Protein AF-R7D1W6-F1 (afdb_monomer_lite)

Foldseek 3Di:
DDVVLVVVVVVVVVQWDFPAWPDQDQQFTWTQTAGVNDDRDIDGDGDPVNCPVVVLVVLCVDPDPVDDNDDDPPSDDDDDDDDDDDDDDDDPQCDLVNLLVLLVVVLVLLVVVLVLLVVPVPDPCVVVNVVVVVVNVVVVVVNVVVVVPHPPVSDDPVSVVSNVVSVVSSVVSVVVSD

Sequence (178 aa):
MNDSQLMHAMSLDDTYRVEQVLARGEDGITELVTIDGAGPFVRKKMRQELARRNVWSALTECSSPRLPRVEAADTGNESSTDSSADSPEDTPAASSSDFRALMDGYEQFMNSYVEFMQKYEDSGDTTSMLADYGSMMQQYSDWSKKFDDVDESSLSADDQAYYLEVQGRVAQKLSEIQ

Secondary structure (DSSP, 8-state):
--HHHHHHHHHHHHHEEEEEEEEEETTEEEEEEEETTEEEEEEEE--TTT--HHHHHHHHT---TTS------------------------PPPPHHHHHHHHHHHHHHHHHHHHHHHHHHS---HHHHHHHHHHHHHHHHHHHHHHHTS-GGG--HHHHHHHHHHHHHHHHHHHTT-

pLDDT: mean 72.95, std 16.59, range [26.22, 92.38]

Structure (mmCIF, N/CA/C/O backbone):
data_AF-R7D1W6-F1
#
_entry.id   AF-R7D1W6-F1
#
loop_
_atom_site.group_PDB
_atom_site.id
_atom_site.type_symbol
_atom_site.label_atom_id
_atom_site.label_alt_id
_atom_site.label_comp_id
_atom_site.label_asym_id
_atom_site.label_entity_id
_atom_site.label_seq_id
_atom_site.pdbx_PDB_ins_code
_atom_site.Cartn_x
_atom_site.Cartn_y
_atom_site.Cartn_z
_atom_site.occupancy
_atom_site.B_iso_or_equiv
_atom_site.auth_seq_id
_atom_site.auth_comp_id
_atom_site.auth_asym_id
_atom_site.auth_atom_id
_atom_site.pdbx_PDB_model_num
ATOM 1 N N . MET A 1 1 ? 9.498 -1.646 -19.538 1.00 47.06 1 MET A N 1
ATOM 2 C CA . MET A 1 1 ? 9.801 -2.855 -18.745 1.00 47.06 1 MET A CA 1
ATOM 3 C C . MET A 1 1 ? 11.263 -2.770 -18.366 1.00 47.06 1 MET A C 1
ATOM 5 O O . MET A 1 1 ? 12.097 -2.850 -19.258 1.00 47.06 1 MET A O 1
ATOM 9 N N . ASN A 1 2 ? 11.551 -2.505 -17.093 1.00 44.00 2 ASN A N 1
ATOM 10 C CA . ASN A 1 2 ? 12.921 -2.380 -16.585 1.00 44.00 2 ASN A CA 1
ATOM 11 C C . ASN A 1 2 ? 13.421 -3.739 -16.071 1.00 44.00 2 ASN A C 1
ATOM 13 O O . ASN A 1 2 ? 12.614 -4.560 -15.634 1.00 44.00 2 ASN A O 1
ATOM 17 N N . ASP A 1 3 ? 14.736 -3.966 -16.075 1.00 44.09 3 ASP A N 1
ATOM 18 C CA . ASP A 1 3 ? 15.346 -5.253 -15.693 1.00 44.09 3 ASP A CA 1
ATOM 19 C C . ASP A 1 3 ? 14.953 -5.719 -14.281 1.00 44.09 3 ASP A C 1
ATOM 21 O O . ASP A 1 3 ? 14.765 -6.910 -14.053 1.00 44.09 3 ASP A O 1
ATOM 25 N N . SER A 1 4 ? 14.730 -4.790 -13.346 1.00 48.53 4 SER A N 1
ATOM 26 C CA . SER A 1 4 ? 14.242 -5.107 -11.995 1.00 48.53 4 SER A CA 1
ATOM 27 C C . SER A 1 4 ? 12.830 -5.715 -12.004 1.00 48.53 4 SER A C 1
ATOM 29 O O . SER A 1 4 ? 12.573 -6.727 -11.354 1.00 48.53 4 SER A O 1
ATOM 31 N N . GLN A 1 5 ? 11.926 -5.170 -12.825 1.00 48.53 5 GLN A N 1
ATOM 32 C CA . GLN A 1 5 ? 10.577 -5.721 -12.997 1.00 48.53 5 GLN A CA 1
ATOM 33 C C . GLN A 1 5 ? 10.621 -7.096 -13.671 1.00 48.53 5 GLN A C 1
ATOM 35 O O . GLN A 1 5 ? 9.832 -7.973 -13.328 1.00 48.53 5 GLN A O 1
ATOM 40 N N . LEU A 1 6 ? 11.556 -7.297 -14.606 1.00 53.16 6 LEU A N 1
ATOM 41 C CA . LEU A 1 6 ? 11.770 -8.587 -15.256 1.00 53.16 6 LEU A CA 1
ATOM 42 C C . LEU A 1 6 ? 12.261 -9.639 -14.248 1.00 53.16 6 LEU A C 1
ATOM 44 O O . LEU A 1 6 ? 11.720 -10.741 -14.212 1.00 53.16 6 LEU A O 1
ATOM 48 N N . MET A 1 7 ? 13.231 -9.288 -13.400 1.00 50.72 7 MET A N 1
ATOM 49 C CA . MET A 1 7 ? 13.781 -10.177 -12.369 1.00 50.72 7 MET A CA 1
ATOM 50 C C . MET A 1 7 ? 12.747 -10.516 -11.287 1.00 50.72 7 MET A C 1
ATOM 52 O O . MET A 1 7 ? 12.644 -11.674 -10.896 1.00 50.72 7 MET A O 1
ATOM 56 N N . HIS A 1 8 ? 11.933 -9.546 -10.857 1.00 52.31 8 HIS A N 1
ATOM 57 C CA . HIS A 1 8 ? 10.836 -9.777 -9.910 1.00 52.31 8 HIS A CA 1
ATOM 58 C C . HIS A 1 8 ? 9.721 -10.650 -10.511 1.00 52.31 8 HIS A C 1
ATOM 60 O O . HIS A 1 8 ? 9.210 -11.563 -9.865 1.00 52.31 8 HIS A O 1
ATOM 66 N N . ALA A 1 9 ? 9.363 -10.424 -11.779 1.00 57.47 9 ALA A N 1
ATOM 67 C CA . ALA A 1 9 ? 8.406 -11.278 -12.479 1.00 57.47 9 ALA A CA 1
ATOM 68 C C . ALA A 1 9 ? 8.934 -12.714 -12.649 1.00 57.47 9 ALA A C 1
ATOM 70 O O . ALA A 1 9 ? 8.161 -13.664 -12.527 1.00 57.47 9 ALA A O 1
ATOM 71 N N . MET A 1 10 ? 10.241 -12.880 -12.888 1.00 58.66 10 MET A N 1
ATOM 72 C CA . MET A 1 10 ? 10.893 -14.193 -12.932 1.00 58.66 10 MET A CA 1
ATOM 73 C C . MET A 1 10 ? 10.888 -14.878 -11.562 1.00 58.66 10 MET A C 1
ATOM 75 O O . MET A 1 10 ? 10.485 -16.035 -11.482 1.00 58.66 10 MET A O 1
ATOM 79 N N . SER A 1 11 ? 11.238 -14.166 -10.482 1.00 62.59 11 SER A N 1
ATOM 80 C CA . SER A 1 11 ? 11.217 -14.747 -9.133 1.00 62.59 11 SER A CA 1
ATOM 81 C C . SER A 1 11 ? 9.817 -15.185 -8.717 1.00 62.59 11 SER A C 1
ATOM 83 O O . SER A 1 11 ? 9.673 -16.206 -8.054 1.00 62.59 11 SER A O 1
ATOM 85 N N . LEU A 1 12 ? 8.786 -14.440 -9.131 1.00 61.91 12 LEU A N 1
ATOM 86 C CA . LEU A 1 12 ? 7.403 -14.790 -8.838 1.00 61.91 12 LEU A CA 1
ATOM 87 C C . LEU A 1 12 ? 6.969 -16.058 -9.588 1.00 61.91 12 LEU A C 1
ATOM 89 O O . LEU A 1 12 ? 6.285 -16.882 -8.994 1.00 61.91 12 LEU A O 1
ATOM 93 N N . ASP A 1 13 ? 7.347 -16.245 -10.863 1.00 62.50 13 ASP A N 1
ATOM 94 C CA . ASP A 1 13 ? 7.004 -17.472 -11.612 1.00 62.50 13 ASP A CA 1
ATOM 95 C C . ASP A 1 13 ? 7.751 -18.701 -11.060 1.00 62.50 13 ASP A C 1
ATOM 97 O O . ASP A 1 13 ? 7.156 -19.777 -11.014 1.00 62.50 13 ASP A O 1
ATOM 101 N N . ASP A 1 14 ? 8.980 -18.529 -10.550 1.00 68.88 14 ASP A N 1
ATOM 102 C CA . ASP A 1 14 ? 9.777 -19.592 -9.911 1.00 68.88 14 ASP A CA 1
ATOM 103 C C . ASP A 1 14 ? 9.157 -20.112 -8.599 1.00 68.88 14 ASP A C 1
ATOM 105 O O . ASP A 1 14 ? 9.339 -21.283 -8.246 1.00 68.88 14 ASP A O 1
ATOM 109 N N . THR A 1 15 ? 8.390 -19.278 -7.888 1.00 76.44 15 THR A N 1
ATOM 110 C CA . THR A 1 15 ? 7.652 -19.685 -6.680 1.00 76.44 15 THR A CA 1
ATOM 111 C C . THR A 1 15 ? 6.515 -20.666 -7.001 1.00 76.44 15 THR A C 1
ATOM 113 O O . THR A 1 15 ? 6.171 -21.517 -6.175 1.00 76.44 15 THR A O 1
ATOM 116 N N . TYR A 1 16 ? 5.927 -20.593 -8.201 1.00 78.94 16 TYR A N 1
ATOM 117 C CA . TYR A 1 16 ? 4.822 -21.471 -8.589 1.00 78.94 16 TYR A CA 1
ATOM 118 C C . TYR A 1 16 ? 5.333 -22.785 -9.176 1.00 78.94 16 TYR A C 1
ATOM 120 O O . TYR A 1 16 ? 5.886 -22.834 -10.275 1.00 78.94 16 TYR A O 1
ATOM 128 N N . ARG A 1 17 ? 5.016 -23.900 -8.521 1.00 85.38 17 ARG A N 1
ATOM 129 C CA . ARG A 1 17 ? 5.167 -25.228 -9.124 1.00 85.38 17 ARG A CA 1
ATOM 130 C C . ARG A 1 17 ? 3.860 -25.654 -9.772 1.00 85.38 17 ARG A C 1
ATOM 132 O O . ARG A 1 17 ? 2.818 -25.699 -9.127 1.00 85.38 17 ARG A O 1
ATOM 139 N N . VAL A 1 18 ? 3.913 -25.964 -11.066 1.00 88.44 18 VAL A N 1
ATOM 140 C CA . VAL A 1 18 ? 2.764 -26.503 -11.802 1.00 88.44 18 VAL A CA 1
ATOM 141 C C . VAL A 1 18 ? 2.624 -27.988 -11.495 1.00 88.44 18 VAL A C 1
ATOM 143 O O . VAL A 1 18 ? 3.460 -28.788 -11.906 1.00 88.44 18 VAL A O 1
ATOM 146 N N . GLU A 1 19 ? 1.543 -28.350 -10.809 1.00 89.75 19 GLU A N 1
ATOM 147 C CA . GLU A 1 19 ? 1.203 -29.744 -10.505 1.00 89.75 19 GLU A CA 1
ATOM 148 C C . GLU A 1 19 ? 0.467 -30.391 -11.681 1.00 89.75 19 GLU A C 1
ATOM 150 O O . GLU A 1 19 ? 0.751 -31.520 -12.080 1.00 89.75 19 GLU A O 1
ATOM 155 N N . GLN A 1 20 ? -0.494 -29.667 -12.265 1.00 89.94 20 GLN A N 1
ATOM 156 C CA . GLN A 1 20 ? -1.311 -30.180 -13.361 1.00 89.94 20 GLN A CA 1
ATOM 157 C C . GLN A 1 20 ? -1.868 -29.053 -14.231 1.00 89.94 20 GLN A C 1
ATOM 159 O O . GLN A 1 20 ? -2.364 -28.050 -13.731 1.00 89.94 20 GLN A O 1
ATOM 164 N N . VAL A 1 21 ? -1.893 -29.246 -15.550 1.00 92.25 21 VAL A N 1
ATOM 165 C CA . VAL A 1 21 ? -2.659 -28.375 -16.454 1.00 92.25 21 VAL A CA 1
ATOM 166 C C . VAL A 1 21 ? -4.108 -28.858 -16.495 1.00 92.25 21 VAL A C 1
ATOM 168 O O . VAL A 1 21 ? -4.384 -29.971 -16.939 1.00 92.25 21 VAL A O 1
ATOM 171 N N . LEU A 1 22 ? -5.037 -28.022 -16.031 1.00 91.06 22 LEU A N 1
ATOM 172 C CA . LEU A 1 22 ? -6.468 -28.332 -15.979 1.00 91.06 22 LEU A CA 1
ATOM 173 C C . LEU A 1 22 ? -7.168 -28.039 -17.310 1.00 91.06 22 LEU A C 1
ATOM 175 O O . LEU A 1 22 ? -8.072 -28.767 -17.709 1.00 91.06 22 LEU A O 1
ATOM 179 N N . ALA A 1 23 ? -6.762 -26.969 -17.997 1.00 90.19 23 ALA A N 1
ATOM 180 C CA . ALA A 1 23 ? -7.323 -26.589 -19.290 1.00 90.19 23 ALA A CA 1
ATOM 181 C C . ALA A 1 23 ? -6.321 -25.781 -20.120 1.00 90.19 23 ALA A C 1
ATOM 183 O O . ALA A 1 23 ? -5.576 -24.960 -19.585 1.00 90.19 23 ALA A O 1
ATOM 184 N N . ARG A 1 24 ? -6.344 -25.965 -21.443 1.00 92.38 24 ARG A N 1
ATOM 185 C CA . ARG A 1 24 ? -5.551 -25.194 -22.407 1.00 92.38 24 ARG A CA 1
ATOM 186 C C . ARG A 1 24 ? -6.400 -24.897 -23.638 1.00 92.38 24 ARG A C 1
ATOM 188 O O . ARG A 1 24 ? -6.935 -25.821 -24.241 1.00 92.38 24 ARG A O 1
ATOM 195 N N . GLY A 1 25 ? -6.505 -23.626 -24.006 1.00 86.19 25 GLY A N 1
ATOM 196 C CA . GLY A 1 25 ? -7.262 -23.178 -25.175 1.00 86.19 25 GLY A CA 1
ATOM 197 C C . GLY A 1 25 ? -6.826 -21.793 -25.647 1.00 86.19 25 GLY A C 1
ATOM 198 O O . GLY A 1 25 ? -5.844 -21.243 -25.147 1.00 86.19 25 GLY A O 1
ATOM 199 N N . GLU A 1 26 ? -7.560 -21.220 -26.601 1.00 81.56 26 GLU A N 1
ATOM 200 C CA . 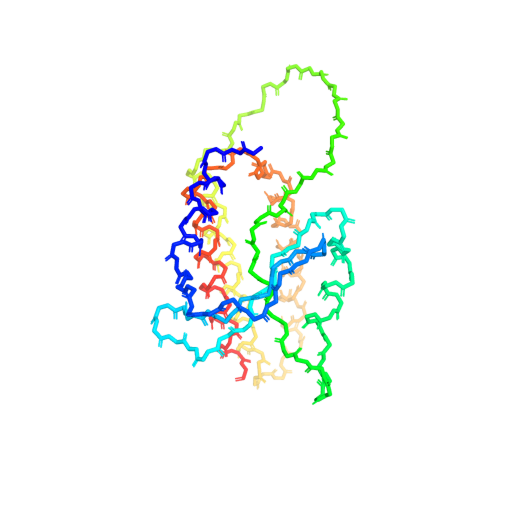GLU A 1 26 ? -7.268 -19.884 -27.149 1.00 81.56 26 GLU A CA 1
ATOM 201 C C . GLU A 1 26 ? -7.349 -18.767 -26.095 1.00 81.56 26 GLU A C 1
ATOM 203 O O . GLU A 1 26 ? -6.636 -17.764 -26.197 1.00 81.56 26 GLU A O 1
ATOM 208 N N . ASP A 1 27 ? -8.144 -18.972 -25.045 1.00 77.88 27 ASP A N 1
ATOM 209 C CA . ASP A 1 27 ? -8.306 -18.048 -23.915 1.00 77.88 27 ASP A CA 1
ATOM 210 C C . ASP A 1 27 ? -7.220 -18.217 -22.835 1.00 77.88 27 ASP A C 1
ATOM 212 O O . ASP A 1 27 ? -7.301 -17.646 -21.746 1.00 77.88 27 ASP A O 1
ATOM 216 N N . GLY A 1 28 ? -6.201 -19.035 -23.112 1.00 87.12 28 GLY A N 1
ATOM 217 C CA . GLY A 1 28 ? -5.052 -19.263 -22.243 1.00 87.12 28 GLY A CA 1
ATOM 218 C C . GLY A 1 28 ? -5.087 -20.591 -21.486 1.00 87.12 28 GLY A C 1
ATOM 219 O O . GLY A 1 28 ? -5.769 -21.545 -21.874 1.00 87.12 28 GLY A O 1
ATOM 220 N N . ILE A 1 29 ? -4.314 -20.670 -20.404 1.00 90.75 29 ILE A N 1
ATOM 221 C CA . ILE A 1 29 ? -4.021 -21.912 -19.677 1.00 90.75 29 ILE A CA 1
ATOM 222 C C . ILE A 1 29 ? -4.519 -21.791 -18.241 1.00 90.75 29 ILE A C 1
ATOM 224 O O . ILE A 1 29 ? -4.282 -20.783 -17.580 1.00 90.75 29 ILE A O 1
ATOM 228 N N . THR A 1 30 ? -5.227 -22.813 -17.772 1.00 90.19 30 THR A N 1
ATOM 229 C CA . THR A 1 30 ? -5.604 -22.976 -16.369 1.00 90.19 30 THR A CA 1
ATOM 230 C C . THR A 1 30 ? -4.770 -24.101 -15.774 1.00 90.19 30 THR A C 1
ATOM 232 O O . THR A 1 30 ? -4.798 -25.226 -16.276 1.00 90.19 30 THR A O 1
ATOM 235 N N . GLU A 1 31 ? -4.046 -23.805 -14.706 1.00 91.56 31 GLU A N 1
ATOM 236 C CA . GLU A 1 31 ? -3.094 -24.699 -14.053 1.00 91.56 31 GLU A CA 1
ATOM 237 C C . GLU A 1 31 ? -3.477 -24.867 -12.584 1.00 91.56 31 GLU A C 1
ATOM 239 O O . GLU A 1 31 ? -3.909 -23.917 -11.934 1.00 91.56 31 GLU A O 1
ATOM 244 N N . LEU A 1 32 ? -3.313 -26.077 -12.065 1.00 90.50 32 LEU A N 1
ATOM 245 C CA . LEU A 1 32 ? -3.254 -26.350 -10.641 1.00 90.50 32 LEU A CA 1
ATOM 246 C C . LEU A 1 32 ? -1.799 -26.177 -10.206 1.00 90.50 32 LEU A C 1
ATOM 248 O O . LEU A 1 32 ? -0.907 -26.807 -10.781 1.00 90.50 32 LEU A O 1
ATOM 252 N N . VAL A 1 33 ? -1.564 -25.316 -9.225 1.00 89.31 33 VAL A N 1
ATOM 253 C CA . VAL A 1 33 ? -0.222 -24.937 -8.785 1.00 89.31 33 VAL A CA 1
ATOM 254 C C . VAL A 1 33 ? -0.075 -25.042 -7.271 1.00 89.31 33 VAL A C 1
ATOM 256 O O . VAL A 1 33 ? -1.049 -24.897 -6.527 1.00 89.31 33 VAL A O 1
ATOM 259 N N . THR A 1 34 ? 1.155 -25.269 -6.824 1.00 86.56 34 THR A N 1
ATOM 260 C CA . THR A 1 34 ? 1.591 -25.094 -5.437 1.00 86.56 34 THR A CA 1
ATOM 261 C C . THR A 1 34 ? 2.539 -23.899 -5.344 1.00 86.56 34 THR A C 1
ATOM 263 O O . THR A 1 34 ? 3.222 -23.560 -6.311 1.00 86.56 34 THR A O 1
ATOM 266 N N . ILE A 1 35 ? 2.543 -23.232 -4.194 1.00 82.38 35 ILE A N 1
ATOM 267 C CA . ILE A 1 35 ? 3.353 -22.043 -3.900 1.00 82.38 35 ILE A CA 1
ATOM 268 C C . ILE A 1 35 ? 4.108 -22.354 -2.612 1.00 82.38 35 ILE A C 1
ATOM 270 O O . ILE A 1 35 ? 3.466 -22.537 -1.583 1.00 82.38 35 ILE A O 1
ATOM 274 N N . ASP A 1 36 ? 5.432 -22.507 -2.662 1.00 79.88 36 ASP A N 1
ATOM 275 C CA . ASP A 1 36 ? 6.267 -22.835 -1.488 1.00 79.88 36 ASP A CA 1
ATOM 276 C C . ASP A 1 36 ? 5.742 -24.003 -0.620 1.00 79.88 36 ASP A C 1
ATOM 278 O O . ASP A 1 36 ? 5.853 -24.021 0.604 1.00 79.88 36 ASP A O 1
ATOM 282 N N . GLY A 1 37 ? 5.142 -25.011 -1.262 1.00 78.62 37 GLY A N 1
ATOM 283 C CA . GLY A 1 37 ? 4.552 -26.173 -0.588 1.00 78.62 37 GLY A CA 1
ATOM 284 C C . GLY A 1 37 ? 3.130 -25.964 -0.047 1.00 78.62 37 GLY A C 1
ATOM 285 O O . GLY A 1 37 ? 2.520 -26.926 0.418 1.00 78.62 37 GLY A O 1
ATOM 286 N N . ALA A 1 38 ? 2.568 -24.757 -0.153 1.00 74.88 38 ALA A N 1
ATOM 287 C CA . ALA A 1 38 ? 1.155 -24.471 0.078 1.00 74.88 38 ALA A CA 1
ATOM 288 C C . ALA A 1 38 ? 0.322 -24.694 -1.198 1.00 74.88 38 ALA A C 1
ATOM 290 O O . ALA A 1 38 ? 0.782 -24.465 -2.319 1.00 74.88 38 ALA A O 1
ATOM 291 N N . GLY A 1 39 ? -0.926 -25.139 -1.041 1.00 82.44 39 GLY A N 1
ATOM 292 C CA . GLY A 1 39 ? -1.843 -25.393 -2.153 1.00 82.44 39 GLY A CA 1
ATOM 293 C C . GLY A 1 39 ? -2.873 -26.491 -1.857 1.00 82.44 39 GLY A C 1
ATOM 294 O O . GLY A 1 39 ? -2.970 -26.949 -0.716 1.00 82.44 39 GLY A O 1
ATOM 295 N N . PRO A 1 40 ? -3.640 -26.932 -2.874 1.00 87.19 40 PRO A N 1
ATOM 296 C CA . PRO A 1 40 ? -3.529 -26.532 -4.279 1.00 87.19 40 PRO A CA 1
ATOM 297 C C . PRO A 1 40 ? -4.279 -25.230 -4.609 1.00 87.19 40 PRO A C 1
ATOM 299 O O . PRO A 1 40 ? -5.386 -24.995 -4.126 1.00 87.19 40 PRO A O 1
ATOM 302 N N . PHE A 1 41 ? -3.702 -24.425 -5.503 1.00 87.12 41 PHE A N 1
ATOM 303 C CA . PHE A 1 41 ? -4.313 -23.211 -6.048 1.00 87.12 41 PHE A CA 1
ATOM 304 C C . PHE A 1 41 ? -4.602 -23.361 -7.541 1.00 87.12 41 PHE A C 1
ATOM 306 O O . PHE A 1 41 ? -3.943 -24.130 -8.238 1.00 87.12 41 PHE A O 1
ATOM 313 N N . VAL A 1 42 ? -5.572 -22.601 -8.051 1.00 89.00 42 VAL A N 1
ATOM 314 C CA . VAL A 1 42 ? -5.863 -22.535 -9.489 1.00 89.00 42 VAL A CA 1
ATOM 315 C C . VAL A 1 42 ? -5.317 -21.226 -10.047 1.00 89.00 42 VAL A C 1
ATOM 317 O O . VAL A 1 42 ? -5.777 -20.152 -9.672 1.00 89.00 42 VAL A O 1
ATOM 320 N N . ARG A 1 43 ? -4.364 -21.315 -10.978 1.00 87.44 43 ARG A N 1
ATOM 321 C CA . ARG A 1 43 ? -3.778 -20.175 -11.690 1.00 87.44 43 ARG A CA 1
ATOM 322 C C . ARG A 1 43 ? -4.300 -20.120 -13.121 1.00 87.44 43 ARG A C 1
ATOM 324 O O . ARG A 1 43 ? -4.314 -21.131 -13.821 1.00 87.44 43 ARG A O 1
ATOM 331 N N . LYS A 1 44 ? -4.690 -18.931 -13.586 1.00 87.06 44 LYS A N 1
ATOM 332 C CA . LYS A 1 44 ? -5.112 -18.697 -14.974 1.00 87.06 44 LYS A CA 1
ATOM 333 C C . LYS A 1 44 ? -4.131 -17.755 -15.680 1.00 87.06 44 LYS A C 1
ATOM 335 O O . LYS A 1 44 ? -4.088 -16.569 -15.377 1.00 87.06 44 LYS A O 1
ATOM 340 N N . LYS A 1 45 ? -3.388 -18.271 -16.663 1.00 85.69 45 LYS A N 1
ATOM 341 C CA . LYS A 1 45 ? -2.582 -17.477 -17.607 1.00 85.69 45 LYS A CA 1
ATOM 342 C C . LYS A 1 45 ? -3.465 -17.091 -18.797 1.00 85.69 45 LYS A C 1
ATOM 344 O O . LYS A 1 45 ? -4.000 -17.977 -19.461 1.00 85.69 45 LYS A O 1
ATOM 349 N N . MET A 1 46 ? -3.634 -15.797 -19.068 1.00 83.44 46 MET A N 1
ATOM 350 C CA . MET A 1 46 ? -4.459 -15.275 -20.173 1.00 83.44 46 MET A CA 1
ATOM 351 C C . MET A 1 46 ? -3.682 -14.257 -21.000 1.00 83.44 46 MET A C 1
ATOM 353 O O . MET A 1 46 ? -2.736 -13.644 -20.513 1.00 83.44 46 MET A O 1
ATOM 357 N N . ARG A 1 47 ? -4.115 -14.041 -22.246 1.00 79.88 47 ARG A N 1
ATOM 358 C CA . ARG A 1 47 ? -3.626 -12.919 -23.054 1.00 79.88 47 ARG A CA 1
ATOM 359 C C . ARG A 1 47 ? -4.071 -11.601 -22.427 1.00 79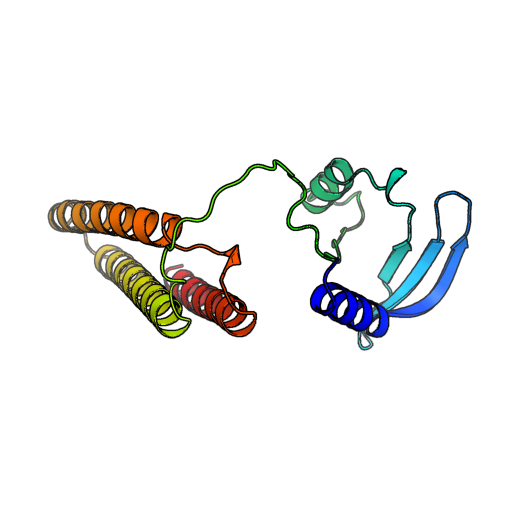.88 47 ARG A C 1
ATOM 361 O O . ARG A 1 47 ? -5.226 -11.471 -22.028 1.00 79.88 47 ARG A O 1
ATOM 368 N N . GLN A 1 48 ? -3.169 -10.625 -22.399 1.00 75.25 48 GLN A N 1
ATOM 369 C CA . GLN A 1 48 ? -3.420 -9.312 -21.801 1.00 75.25 48 GLN A CA 1
ATOM 370 C C . GLN A 1 48 ? -4.647 -8.613 -22.411 1.00 75.25 48 GLN A C 1
ATOM 372 O O . GLN A 1 48 ? -5.433 -8.017 -21.688 1.00 75.25 48 GLN A O 1
ATOM 377 N N . GLU A 1 49 ? -4.875 -8.773 -23.716 1.00 80.06 49 GLU A N 1
ATOM 378 C CA . GLU A 1 49 ? -6.040 -8.232 -24.438 1.00 80.06 49 GLU A CA 1
ATOM 379 C C . GLU A 1 49 ? -7.391 -8.755 -23.908 1.00 80.06 49 GLU A C 1
ATOM 381 O O . GLU A 1 49 ? -8.407 -8.064 -23.981 1.00 80.06 49 GLU A O 1
ATOM 386 N N . LEU A 1 50 ? -7.408 -9.973 -23.354 1.00 79.75 50 LEU A N 1
ATOM 387 C CA . LEU A 1 50 ? -8.589 -10.596 -22.745 1.00 79.75 50 LEU A CA 1
ATOM 388 C C . LEU A 1 50 ? -8.674 -10.313 -21.237 1.00 79.75 50 LEU A C 1
ATOM 390 O O . LEU A 1 50 ? -9.745 -10.425 -20.633 1.00 79.75 50 LEU A O 1
ATOM 394 N N . ALA A 1 51 ? -7.557 -9.924 -20.619 1.00 77.00 51 ALA A N 1
ATOM 395 C CA . ALA A 1 51 ? -7.465 -9.584 -19.209 1.00 77.00 51 ALA A CA 1
ATOM 396 C C . ALA A 1 51 ? -8.035 -8.178 -18.963 1.00 77.00 51 ALA A C 1
ATOM 398 O O . ALA A 1 51 ? -7.318 -7.186 -18.848 1.00 77.00 51 ALA A O 1
ATOM 399 N N . ARG A 1 52 ? -9.365 -8.085 -18.864 1.00 81.06 52 ARG A N 1
ATOM 400 C CA . ARG A 1 52 ? -10.056 -6.846 -18.476 1.00 81.06 52 ARG A CA 1
ATOM 401 C C . ARG A 1 52 ? -9.720 -6.477 -17.028 1.00 81.06 52 ARG A C 1
ATOM 403 O O . ARG A 1 52 ? -10.455 -6.866 -16.122 1.00 81.06 52 ARG A O 1
ATOM 410 N N . ARG A 1 53 ? -8.630 -5.729 -16.817 1.00 74.88 53 ARG A N 1
ATOM 411 C CA . ARG A 1 53 ? -8.077 -5.381 -15.490 1.00 74.88 53 ARG A CA 1
ATOM 412 C C . ARG A 1 53 ? -9.159 -4.930 -14.506 1.00 74.88 53 ARG A C 1
ATOM 414 O O . ARG A 1 53 ? -9.290 -5.524 -13.448 1.00 74.88 53 ARG A O 1
ATOM 421 N N . ASN A 1 54 ? -10.017 -3.997 -14.916 1.00 79.38 54 ASN A N 1
ATOM 422 C CA . ASN A 1 54 ? -11.073 -3.441 -14.061 1.00 79.38 54 ASN A CA 1
ATOM 423 C C . ASN A 1 54 ? -12.081 -4.494 -13.565 1.00 79.38 54 ASN A C 1
ATOM 425 O O . ASN A 1 54 ? -12.590 -4.384 -12.457 1.00 79.38 54 ASN A O 1
ATOM 429 N N . VAL A 1 55 ? -12.376 -5.522 -14.371 1.00 81.62 55 VAL A N 1
ATOM 430 C CA . VAL A 1 55 ? -13.291 -6.608 -13.974 1.00 81.62 55 VAL A CA 1
ATOM 431 C C . VAL A 1 55 ? -12.625 -7.503 -12.934 1.00 81.62 55 VAL A C 1
ATOM 433 O O . VAL A 1 55 ? -13.261 -7.892 -11.959 1.00 81.62 55 VAL A O 1
ATOM 436 N N . TRP A 1 56 ? -11.341 -7.806 -13.127 1.00 77.69 56 TRP A N 1
ATOM 437 C CA . TRP A 1 56 ? -10.573 -8.638 -12.204 1.00 77.69 56 TRP A CA 1
ATOM 438 C C . TRP A 1 56 ? -10.296 -7.930 -10.873 1.00 77.69 56 TRP A C 1
ATOM 440 O O . TRP A 1 56 ? -10.431 -8.567 -9.835 1.00 77.69 56 TRP A O 1
ATOM 450 N N . SER A 1 57 ? -10.036 -6.620 -10.883 1.00 74.69 57 SER A N 1
ATOM 451 C CA . SER A 1 57 ? -9.926 -5.804 -9.663 1.00 74.69 57 SER A CA 1
ATOM 452 C C . SER A 1 57 ? -11.250 -5.725 -8.891 1.00 74.69 57 SER A C 1
ATOM 454 O O . SER A 1 57 ? -11.283 -5.900 -7.678 1.00 74.69 57 SER A O 1
ATOM 456 N N . ALA A 1 58 ? -12.382 -5.561 -9.581 1.00 80.12 58 ALA A N 1
ATOM 457 C CA . ALA A 1 58 ? -13.685 -5.577 -8.912 1.00 80.12 58 ALA A CA 1
ATOM 458 C C . ALA A 1 58 ? -14.024 -6.958 -8.310 1.00 80.12 58 ALA A C 1
ATOM 460 O O . ALA A 1 58 ? -14.710 -7.053 -7.293 1.00 80.12 58 ALA A O 1
ATOM 461 N N . LEU A 1 59 ? -13.546 -8.045 -8.929 1.00 76.75 59 LEU A N 1
ATOM 462 C CA . LEU A 1 59 ? -13.723 -9.407 -8.418 1.00 76.75 59 LEU A CA 1
ATOM 463 C C . LEU A 1 59 ? -12.921 -9.660 -7.136 1.00 76.75 59 LEU A C 1
ATOM 465 O O . LEU A 1 59 ? -13.435 -10.345 -6.256 1.00 76.75 59 LEU A O 1
ATOM 469 N N . THR A 1 60 ? -11.711 -9.103 -7.003 1.00 74.62 60 THR A N 1
ATOM 470 C CA . THR A 1 60 ? -10.907 -9.230 -5.771 1.00 74.62 60 THR A CA 1
ATOM 471 C C . THR A 1 60 ? -11.557 -8.530 -4.576 1.00 74.62 60 THR A C 1
ATOM 473 O O . THR A 1 60 ? -11.443 -9.000 -3.449 1.00 74.62 60 THR A O 1
ATOM 476 N N . GLU A 1 61 ? -12.301 -7.451 -4.819 1.00 76.94 61 GLU A N 1
ATOM 477 C CA . GLU A 1 61 ? -13.034 -6.705 -3.785 1.00 76.94 61 GLU A CA 1
ATOM 478 C C . GLU A 1 61 ? -14.381 -7.362 -3.415 1.00 76.94 61 GLU A C 1
ATOM 480 O O . GLU A 1 61 ? -15.035 -6.995 -2.434 1.00 76.94 61 GLU A O 1
ATOM 485 N N . CYS A 1 62 ? -14.824 -8.364 -4.181 1.00 72.31 62 CYS A N 1
ATOM 486 C CA . CYS A 1 62 ? -16.128 -8.985 -4.003 1.00 72.31 62 CYS A CA 1
ATOM 487 C C . CYS A 1 62 ? -16.106 -10.076 -2.920 1.00 72.31 62 CYS A C 1
ATOM 489 O O . CYS A 1 62 ? -15.648 -11.197 -3.133 1.00 72.31 62 CYS A O 1
ATOM 491 N N . SER A 1 63 ? -16.714 -9.793 -1.766 1.00 72.81 63 SER A N 1
ATOM 492 C CA . SER A 1 63 ? -16.830 -10.737 -0.639 1.00 72.81 63 SER A CA 1
ATOM 493 C C . SER A 1 63 ? -18.059 -11.654 -0.740 1.00 72.81 63 SER A C 1
ATOM 495 O O . SER A 1 63 ? -18.838 -11.781 0.205 1.00 72.81 63 SER A O 1
ATOM 497 N N . SER A 1 64 ? -18.288 -12.275 -1.902 1.00 77.88 64 SER A N 1
ATOM 498 C CA . SER A 1 64 ? -19.434 -13.178 -2.083 1.00 77.88 64 SER A CA 1
ATOM 499 C C . SER A 1 64 ? -19.050 -14.649 -1.836 1.00 77.88 64 SER A C 1
ATOM 501 O O . SER A 1 64 ? -18.064 -15.121 -2.396 1.00 77.88 64 SER A O 1
ATOM 503 N N . PRO A 1 65 ? -19.848 -15.436 -1.088 1.00 77.50 65 PRO A N 1
ATOM 504 C CA . PRO A 1 65 ? -19.553 -16.851 -0.823 1.00 77.50 65 PRO A CA 1
ATOM 505 C C . PRO A 1 65 ? -19.784 -17.772 -2.036 1.00 77.50 65 PRO A C 1
ATOM 507 O O . PRO A 1 65 ? -19.573 -18.978 -1.955 1.00 77.50 65 PRO A O 1
ATOM 510 N N . ARG A 1 66 ? -20.286 -17.227 -3.153 1.00 78.88 66 ARG A N 1
ATOM 511 C CA . ARG A 1 66 ? -20.580 -17.954 -4.400 1.00 78.88 66 ARG A CA 1
ATOM 512 C C . ARG A 1 66 ? -19.482 -17.789 -5.451 1.00 78.88 66 ARG A C 1
ATOM 514 O O . ARG A 1 66 ? -19.540 -18.468 -6.473 1.00 78.88 66 ARG A O 1
ATOM 521 N N . LEU A 1 67 ? -18.529 -16.889 -5.221 1.00 75.44 67 LEU A N 1
ATOM 522 C CA . LEU A 1 67 ? -17.404 -16.646 -6.113 1.00 75.44 67 LEU A CA 1
ATOM 523 C C . LEU A 1 67 ? -16.114 -17.166 -5.466 1.00 75.44 67 LEU A C 1
ATOM 525 O O . LEU A 1 67 ? -15.983 -17.123 -4.242 1.00 75.44 67 LEU A O 1
ATOM 529 N N . PRO A 1 68 ? -15.167 -17.686 -6.265 1.00 68.44 68 PRO A N 1
ATOM 530 C CA . PRO A 1 68 ? -13.857 -18.054 -5.752 1.00 68.44 68 PRO A CA 1
ATOM 531 C C . PRO A 1 68 ? -13.129 -16.807 -5.240 1.00 68.44 68 PRO A C 1
ATOM 533 O O . PRO A 1 68 ? -13.229 -15.739 -5.843 1.00 68.44 68 PRO A O 1
ATOM 536 N N . ARG A 1 69 ? -12.375 -16.954 -4.145 1.00 71.31 69 ARG A N 1
ATOM 537 C CA . ARG A 1 69 ? -11.475 -15.902 -3.664 1.00 71.31 69 ARG A CA 1
ATOM 538 C C . ARG A 1 69 ? -10.373 -15.713 -4.703 1.00 71.31 69 ARG A C 1
ATOM 540 O O . ARG A 1 69 ? -9.599 -16.635 -4.955 1.00 71.31 69 ARG A O 1
ATOM 547 N N . VAL A 1 70 ? -10.361 -14.548 -5.338 1.00 71.00 70 VAL A N 1
ATOM 548 C CA . VAL A 1 70 ? -9.343 -14.170 -6.317 1.00 71.00 70 VAL A CA 1
ATOM 549 C C . VAL A 1 70 ? -8.254 -13.413 -5.572 1.00 71.00 70 VAL A C 1
ATOM 551 O O . VAL A 1 70 ? -8.551 -12.443 -4.882 1.00 71.00 70 VAL A O 1
ATOM 554 N N . GLU A 1 71 ? -7.008 -13.849 -5.717 1.00 65.44 71 GLU A N 1
ATOM 555 C CA . GLU A 1 71 ? -5.836 -13.100 -5.268 1.00 65.44 71 GLU A CA 1
ATOM 556 C C . GLU A 1 71 ? -5.052 -12.701 -6.515 1.00 65.44 71 GLU A C 1
ATOM 558 O O . GLU A 1 71 ? -4.646 -13.548 -7.315 1.00 65.44 71 GLU A O 1
ATOM 563 N N . ALA A 1 72 ? -4.933 -11.393 -6.740 1.00 61.38 72 ALA A N 1
ATOM 564 C CA . ALA A 1 72 ? -4.130 -10.877 -7.831 1.00 61.38 72 ALA A CA 1
ATOM 565 C C . ALA A 1 72 ? -2.655 -11.005 -7.437 1.00 61.38 72 ALA A C 1
ATOM 567 O O . ALA A 1 72 ? -2.189 -10.325 -6.528 1.00 61.38 72 ALA A O 1
ATOM 568 N N . ALA A 1 73 ? -1.925 -11.878 -8.127 1.00 55.47 73 ALA A N 1
ATOM 569 C CA . ALA A 1 73 ? -0.472 -11.827 -8.137 1.00 55.47 73 ALA A CA 1
ATOM 570 C C . ALA A 1 73 ? -0.077 -10.620 -8.998 1.00 55.47 73 ALA A C 1
ATOM 572 O O . ALA A 1 73 ? -0.137 -10.686 -10.227 1.00 55.47 73 ALA A O 1
ATOM 573 N N . ASP A 1 74 ? 0.211 -9.491 -8.356 1.00 43.59 74 ASP A N 1
ATOM 574 C CA . ASP A 1 74 ? 0.552 -8.243 -9.035 1.00 43.59 74 ASP A CA 1
ATOM 575 C C . ASP A 1 74 ? 1.945 -8.362 -9.675 1.00 43.59 74 ASP A C 1
ATOM 577 O O . ASP A 1 74 ? 2.978 -8.070 -9.076 1.00 43.59 74 ASP A O 1
ATOM 581 N N . THR A 1 75 ? 2.003 -8.845 -10.918 1.00 40.38 75 THR A N 1
ATOM 582 C CA . THR A 1 75 ? 3.118 -8.503 -11.803 1.00 40.38 75 THR A CA 1
ATOM 583 C C . THR A 1 75 ? 2.898 -7.067 -12.253 1.00 40.38 75 THR A C 1
ATOM 585 O O . THR A 1 75 ? 2.162 -6.826 -13.213 1.00 40.38 75 THR A O 1
ATOM 588 N N . GLY A 1 76 ? 3.517 -6.165 -11.490 1.00 36.62 76 GLY A N 1
ATOM 589 C CA . GLY A 1 76 ? 3.487 -4.710 -11.568 1.00 36.62 76 GLY A CA 1
ATOM 590 C C . GLY A 1 76 ? 2.907 -4.102 -12.839 1.00 36.62 76 GLY A C 1
ATOM 591 O O . GLY A 1 76 ? 3.465 -4.208 -13.931 1.00 36.62 76 GLY A O 1
ATOM 592 N N . ASN A 1 77 ? 1.831 -3.348 -12.646 1.00 31.70 77 ASN A N 1
ATOM 593 C CA . ASN A 1 77 ? 1.527 -2.212 -13.497 1.00 31.70 77 ASN A CA 1
ATOM 594 C C . ASN A 1 77 ? 1.418 -0.960 -12.627 1.00 31.70 77 ASN A C 1
ATOM 596 O O . ASN A 1 77 ? 0.308 -0.530 -12.291 1.00 31.70 77 ASN A O 1
ATOM 600 N N . GLU A 1 78 ? 2.581 -0.391 -12.310 1.00 37.00 78 GLU A N 1
ATOM 601 C CA . GLU A 1 78 ? 2.711 1.050 -12.164 1.00 37.00 78 GLU A CA 1
ATOM 602 C C . GLU A 1 78 ? 3.053 1.658 -13.526 1.00 37.00 78 GLU A C 1
ATOM 604 O O . GLU A 1 78 ? 4.049 1.325 -14.166 1.00 37.00 78 GLU A O 1
ATOM 609 N N . SER A 1 79 ? 2.169 2.570 -13.914 1.00 35.16 79 SER A N 1
ATOM 610 C CA . SER A 1 79 ? 2.326 3.616 -14.914 1.00 35.16 79 SER A CA 1
ATOM 611 C C . SER A 1 79 ? 2.466 3.219 -16.390 1.00 35.16 79 SER A C 1
ATOM 613 O O . SER A 1 79 ? 3.507 2.848 -16.927 1.00 35.16 79 SER A O 1
ATOM 615 N N . SER A 1 80 ? 1.382 3.476 -17.115 1.00 35.47 80 SER A N 1
ATOM 616 C CA . SER A 1 80 ? 1.476 4.075 -18.442 1.00 35.47 80 SER A CA 1
ATOM 617 C C . SER A 1 80 ? 0.450 5.196 -18.514 1.00 35.47 80 SER A C 1
ATOM 619 O O . SER A 1 80 ? -0.716 4.960 -18.813 1.00 35.47 80 SER A O 1
ATOM 621 N N . THR A 1 81 ? 0.885 6.417 -18.209 1.00 26.22 81 THR A N 1
ATOM 622 C CA . THR A 1 81 ? 0.423 7.598 -18.943 1.00 26.22 81 THR A CA 1
ATOM 623 C C . THR A 1 81 ? 1.659 8.373 -19.366 1.00 26.22 81 THR A C 1
ATOM 625 O O . THR A 1 81 ? 2.304 9.049 -18.575 1.00 26.22 81 THR A O 1
ATOM 628 N N . ASP A 1 82 ? 1.993 8.181 -20.635 1.00 29.81 82 ASP A N 1
ATOM 629 C CA . ASP A 1 82 ? 2.902 8.999 -21.415 1.00 29.81 82 ASP A CA 1
ATOM 630 C C . ASP A 1 82 ? 2.306 10.404 -21.596 1.00 29.81 82 ASP A C 1
ATOM 632 O O . ASP A 1 82 ? 1.138 10.555 -21.967 1.00 29.81 82 ASP A O 1
ATOM 636 N N . SER A 1 83 ? 3.114 11.434 -21.363 1.00 34.59 83 SER A N 1
ATOM 637 C CA . SER A 1 83 ? 3.065 12.673 -22.139 1.00 34.59 83 SER A CA 1
ATOM 638 C C . SER A 1 83 ? 4.429 13.349 -22.094 1.00 34.59 83 SER A C 1
ATOM 640 O O . SER A 1 83 ? 4.877 13.859 -21.072 1.00 34.59 83 SER A O 1
ATOM 642 N N . SER A 1 84 ? 5.075 13.308 -23.255 1.00 38.06 84 SER A N 1
ATOM 643 C CA . SER A 1 84 ? 6.284 14.039 -23.622 1.00 38.06 84 SER A CA 1
ATOM 644 C C . SER A 1 84 ? 6.135 15.559 -23.466 1.00 38.06 84 SER A C 1
ATOM 646 O O . SER A 1 84 ? 5.131 16.105 -23.917 1.00 38.06 84 SER A O 1
ATOM 648 N N . ALA A 1 85 ? 7.178 16.238 -22.969 1.00 29.84 85 ALA A N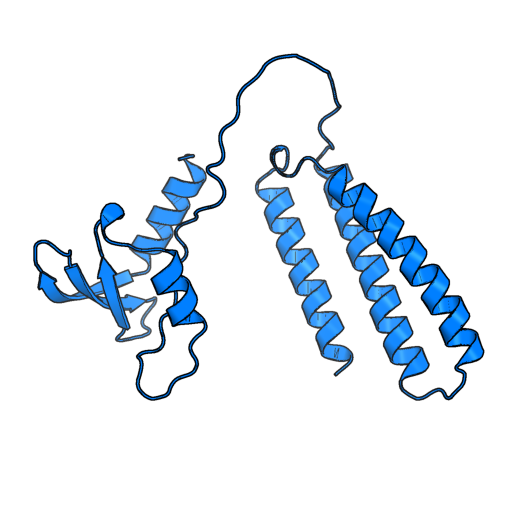 1
ATOM 649 C CA . ALA A 1 85 ? 7.908 17.307 -23.677 1.00 29.84 85 ALA A CA 1
ATOM 650 C C . ALA A 1 85 ? 8.923 18.024 -22.756 1.00 29.84 85 ALA A C 1
ATOM 652 O O . ALA A 1 85 ? 8.541 18.675 -21.795 1.00 29.84 85 ALA A O 1
ATOM 653 N N . ASP A 1 86 ? 10.203 17.899 -23.119 1.00 27.30 86 ASP A N 1
ATOM 654 C CA . ASP A 1 86 ? 11.212 18.969 -23.227 1.00 27.30 86 ASP A CA 1
ATOM 655 C C . ASP A 1 86 ? 11.282 20.082 -22.155 1.00 27.30 86 ASP A C 1
ATOM 657 O O . ASP A 1 86 ? 10.495 21.023 -22.175 1.00 27.30 86 ASP A O 1
ATOM 661 N N . SER A 1 87 ? 12.304 20.035 -21.290 1.00 28.02 87 SER A N 1
ATOM 662 C CA . SER A 1 87 ? 13.433 20.992 -21.218 1.00 28.02 87 SER A CA 1
ATOM 663 C C . SER A 1 87 ? 14.223 20.809 -19.903 1.00 28.02 87 SER A C 1
ATOM 665 O O . SER A 1 87 ? 13.683 20.278 -18.934 1.00 28.02 87 SER A O 1
ATOM 667 N N . PRO A 1 88 ? 15.518 21.177 -19.857 1.00 48.06 88 PRO A N 1
ATOM 668 C CA . PRO A 1 88 ? 16.401 20.867 -18.741 1.00 48.06 88 PRO A CA 1
ATOM 669 C C . PRO A 1 88 ? 16.292 21.946 -17.662 1.00 48.06 88 PRO A C 1
ATOM 671 O O . PRO A 1 88 ? 16.752 23.063 -17.877 1.00 48.06 88 PRO A O 1
ATOM 674 N N . GLU A 1 89 ? 15.762 21.616 -16.488 1.00 30.98 89 GLU A N 1
ATOM 675 C CA . GLU A 1 89 ? 15.984 22.432 -15.293 1.00 30.98 89 GLU A CA 1
ATOM 676 C C . GLU A 1 89 ? 16.385 21.556 -14.108 1.00 30.98 89 GLU A C 1
ATOM 678 O O . GLU A 1 89 ? 15.590 20.863 -13.482 1.00 30.98 89 GLU A O 1
ATOM 683 N N . ASP A 1 90 ? 17.695 21.606 -13.884 1.00 38.34 90 ASP A N 1
ATOM 684 C CA . ASP A 1 90 ? 18.450 21.454 -12.646 1.00 38.34 90 ASP A CA 1
ATOM 685 C C . ASP A 1 90 ? 17.593 21.654 -11.376 1.00 38.34 90 ASP A C 1
ATOM 687 O O . ASP A 1 90 ? 17.547 22.728 -10.777 1.00 38.34 90 ASP A O 1
ATOM 691 N N . THR A 1 91 ? 16.886 20.604 -10.965 1.00 38.84 91 THR A N 1
ATOM 692 C CA . THR A 1 91 ? 16.374 20.454 -9.602 1.00 38.84 91 THR A CA 1
ATOM 693 C C . THR A 1 91 ? 17.237 19.380 -8.952 1.00 38.84 91 THR A C 1
ATOM 695 O O . THR A 1 91 ? 17.393 18.302 -9.531 1.00 38.84 91 THR A O 1
ATOM 698 N N . PRO A 1 92 ? 17.888 19.659 -7.809 1.00 40.16 92 PRO A N 1
ATOM 699 C CA . PRO A 1 92 ? 18.783 18.691 -7.205 1.00 40.16 92 PRO A CA 1
ATOM 700 C C . PRO A 1 92 ? 17.946 17.478 -6.811 1.00 40.16 92 PRO A C 1
ATOM 702 O O . PRO A 1 92 ? 17.017 17.611 -6.017 1.00 40.16 92 PRO A O 1
ATOM 705 N N . ALA A 1 93 ? 18.265 16.317 -7.386 1.00 48.97 93 ALA A N 1
ATOM 706 C CA . ALA A 1 93 ? 17.720 15.042 -6.944 1.00 48.97 93 ALA A CA 1
ATOM 707 C C . ALA A 1 93 ? 17.830 14.990 -5.415 1.00 48.97 93 ALA A C 1
ATOM 709 O O . ALA A 1 93 ? 18.939 15.103 -4.876 1.00 48.97 93 ALA A O 1
ATOM 710 N N . ALA A 1 94 ? 16.690 14.893 -4.726 1.00 54.44 94 ALA A N 1
ATOM 711 C CA . ALA A 1 94 ? 16.678 14.711 -3.285 1.00 54.44 94 ALA A CA 1
ATOM 712 C C . ALA A 1 94 ? 17.509 13.460 -3.000 1.00 54.44 94 ALA A C 1
ATOM 714 O O . ALA A 1 94 ? 17.224 12.378 -3.515 1.00 54.44 94 ALA A O 1
ATOM 715 N N . SER A 1 95 ? 18.612 13.622 -2.273 1.00 66.50 95 SER A N 1
ATOM 716 C CA . SER A 1 95 ? 19.514 12.499 -2.047 1.00 66.50 95 SER A CA 1
ATOM 717 C C . SER A 1 95 ? 18.793 11.457 -1.190 1.00 66.50 95 SER A C 1
ATOM 719 O O . SER A 1 95 ? 17.922 11.799 -0.393 1.00 66.50 95 SER A O 1
ATOM 721 N N . SER A 1 96 ? 19.169 10.183 -1.295 1.00 67.56 96 SER A N 1
ATOM 722 C CA . SER A 1 96 ? 18.599 9.105 -0.466 1.00 67.56 96 SER A CA 1
ATOM 723 C C . SER A 1 96 ? 18.618 9.427 1.038 1.00 67.56 96 SER A C 1
ATOM 725 O O . SER A 1 96 ? 17.719 9.047 1.783 1.00 67.56 96 SER A O 1
ATOM 727 N N . SER A 1 97 ? 19.608 10.201 1.500 1.00 78.25 97 SER A N 1
ATOM 728 C CA . SER A 1 97 ? 19.652 10.747 2.862 1.00 78.25 97 SER A CA 1
ATOM 729 C C . SER A 1 97 ? 18.493 11.690 3.188 1.00 78.25 97 SER A C 1
ATOM 731 O O . SER A 1 97 ? 17.954 11.628 4.290 1.00 78.25 97 SER A O 1
ATOM 733 N N . ASP A 1 98 ? 18.116 12.551 2.247 1.00 81.06 98 ASP A N 1
ATOM 734 C CA . ASP A 1 98 ? 17.069 13.557 2.414 1.00 81.06 98 ASP A CA 1
ATOM 735 C C . ASP A 1 98 ? 15.696 12.887 2.415 1.00 81.06 98 ASP A C 1
ATOM 737 O O . ASP A 1 98 ? 14.858 13.195 3.262 1.00 81.06 98 ASP A O 1
ATOM 741 N N . PHE A 1 99 ? 15.499 11.895 1.540 1.00 83.50 99 PHE A N 1
ATOM 742 C CA . PHE A 1 99 ? 14.292 11.075 1.544 1.00 83.50 99 PHE A CA 1
ATOM 743 C C . PHE A 1 99 ? 14.154 10.260 2.834 1.00 83.50 99 PHE A C 1
ATOM 745 O O . PHE A 1 99 ? 13.083 10.224 3.432 1.00 83.50 99 PHE A O 1
ATOM 752 N N . ARG A 1 100 ? 15.234 9.645 3.329 1.00 85.00 100 ARG A N 1
ATOM 753 C CA . ARG A 1 100 ? 15.193 8.929 4.614 1.00 85.00 100 ARG A CA 1
ATOM 754 C C . ARG A 1 100 ? 14.878 9.858 5.779 1.00 85.00 100 ARG A C 1
ATOM 756 O O . ARG A 1 100 ? 14.029 9.519 6.592 1.00 85.00 100 ARG A O 1
ATOM 763 N N . ALA A 1 101 ? 15.482 11.045 5.822 1.00 86.38 101 ALA A N 1
ATOM 764 C CA . ALA A 1 101 ? 15.159 12.049 6.835 1.00 86.38 101 ALA A CA 1
ATOM 765 C C . ALA A 1 101 ? 13.691 12.505 6.750 1.00 86.38 101 ALA A C 1
ATOM 767 O O . ALA A 1 101 ? 13.048 12.742 7.776 1.00 86.38 101 ALA A O 1
ATOM 768 N N . LEU A 1 102 ? 13.144 12.595 5.534 1.00 86.62 102 LEU A N 1
ATOM 769 C CA . LEU A 1 102 ? 11.727 12.849 5.312 1.00 86.62 102 LEU A CA 1
ATOM 770 C C . LEU A 1 102 ? 10.868 11.706 5.874 1.00 86.62 102 LEU A C 1
ATOM 772 O O . LEU A 1 102 ? 9.943 11.963 6.642 1.00 86.62 102 LEU A O 1
ATOM 776 N N . MET A 1 103 ? 11.194 10.452 5.560 1.00 86.50 103 MET A N 1
ATOM 777 C CA . MET A 1 103 ? 10.471 9.289 6.082 1.00 86.50 103 MET A CA 1
ATOM 778 C C . MET A 1 103 ? 10.553 9.176 7.610 1.00 86.50 103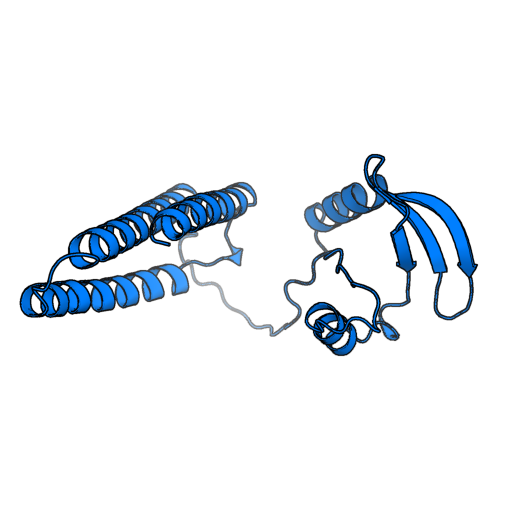 MET A C 1
ATOM 780 O O . MET A 1 103 ? 9.544 8.905 8.259 1.00 86.50 103 MET A O 1
ATOM 784 N N . ASP A 1 104 ? 11.715 9.451 8.201 1.00 87.94 104 ASP A N 1
ATOM 785 C CA . ASP A 1 104 ? 11.912 9.445 9.655 1.00 87.94 104 ASP A CA 1
ATOM 786 C C . ASP A 1 104 ? 11.045 10.504 10.344 1.00 87.94 104 ASP A C 1
ATOM 788 O O . ASP A 1 104 ? 10.459 10.264 11.404 1.00 87.94 104 ASP A O 1
ATOM 792 N N . GLY A 1 105 ? 10.928 11.687 9.737 1.00 88.00 105 GLY A N 1
ATOM 793 C CA . GLY A 1 105 ? 10.047 12.729 10.249 1.00 88.00 105 GLY A CA 1
ATOM 794 C C . GLY A 1 105 ? 8.562 12.380 10.089 1.00 88.00 105 GLY A C 1
ATOM 795 O O . GLY A 1 105 ? 7.770 12.723 10.969 1.00 88.00 105 GLY A O 1
ATOM 796 N N . TYR A 1 106 ? 8.184 11.664 9.025 1.00 86.12 106 TYR A N 1
ATOM 797 C CA . TYR A 1 106 ? 6.829 11.132 8.872 1.00 86.12 106 TYR A CA 1
ATOM 798 C C . TYR A 1 106 ? 6.516 10.103 9.966 1.00 86.12 106 TYR A C 1
ATOM 800 O O . TYR A 1 106 ? 5.472 10.190 10.611 1.00 86.12 106 TYR A O 1
ATOM 808 N N . GLU A 1 107 ? 7.447 9.188 10.255 1.00 86.25 107 GLU A N 1
ATOM 809 C CA . GLU A 1 107 ? 7.306 8.228 11.354 1.00 86.25 107 GLU A CA 1
ATOM 810 C C . GLU A 1 107 ? 7.122 8.944 12.704 1.00 86.25 107 GLU A C 1
ATOM 812 O O . GLU A 1 107 ? 6.243 8.583 13.488 1.00 86.25 107 GLU A O 1
ATOM 817 N N . GLN A 1 108 ? 7.890 10.007 12.972 1.00 87.81 108 GLN A N 1
ATOM 818 C CA . GLN A 1 108 ? 7.722 10.823 14.182 1.00 87.81 108 GLN A CA 1
ATOM 819 C C . GLN A 1 108 ? 6.367 11.533 14.248 1.00 87.81 108 GLN A C 1
ATOM 821 O O . GLN A 1 108 ? 5.759 11.580 15.317 1.00 87.81 108 GLN A O 1
ATOM 826 N N . PHE A 1 109 ? 5.867 12.055 13.129 1.00 88.19 109 PHE A N 1
ATOM 827 C CA . PHE A 1 109 ? 4.529 12.640 13.074 1.00 88.19 109 PHE A CA 1
ATOM 828 C C . PHE A 1 109 ? 3.458 11.595 13.413 1.00 88.19 109 PHE A C 1
ATOM 830 O O . PHE A 1 109 ? 2.608 11.839 14.270 1.00 88.19 109 PHE A O 1
ATOM 837 N N . MET A 1 110 ? 3.548 10.398 12.835 1.00 85.56 110 MET A N 1
ATOM 838 C CA . MET A 1 110 ? 2.625 9.305 13.142 1.00 85.56 110 MET A CA 1
ATOM 839 C C . MET A 1 110 ? 2.741 8.835 14.600 1.00 85.56 110 MET A C 1
ATOM 841 O O . MET A 1 110 ? 1.725 8.523 15.216 1.00 85.56 110 MET A O 1
ATOM 845 N N . ASN A 1 111 ? 3.938 8.868 15.198 1.00 86.75 111 ASN A N 1
ATOM 846 C CA . ASN A 1 111 ? 4.110 8.643 16.638 1.00 86.75 111 ASN A CA 1
ATOM 847 C C . ASN A 1 111 ? 3.359 9.691 17.468 1.00 86.75 111 ASN A C 1
ATOM 849 O O . ASN A 1 111 ? 2.635 9.323 18.388 1.00 86.75 111 ASN A O 1
ATOM 853 N N . SER A 1 112 ? 3.461 10.978 17.117 1.00 84.19 112 SER A N 1
ATOM 854 C CA . SER A 1 112 ? 2.705 12.026 17.818 1.00 84.19 112 SER A CA 1
ATOM 855 C C . SER A 1 112 ? 1.189 11.870 17.670 1.00 84.19 112 SER A C 1
ATOM 857 O O . SER A 1 112 ? 0.452 12.192 18.598 1.00 84.19 112 SER A O 1
ATOM 859 N N . TYR A 1 113 ? 0.718 11.318 16.546 1.00 84.69 113 TYR A N 1
ATOM 860 C CA . TYR A 1 113 ? -0.693 10.986 16.346 1.00 84.69 113 TYR A CA 1
ATOM 861 C C . TYR A 1 113 ? -1.139 9.842 17.266 1.00 84.69 113 TYR A C 1
ATOM 863 O O . TYR A 1 113 ? -2.187 9.934 17.901 1.00 84.69 113 TYR A O 1
ATOM 871 N N . VAL A 1 114 ? -0.326 8.788 17.384 1.00 84.19 114 VAL A N 1
ATOM 872 C CA . VAL A 1 114 ? -0.568 7.669 18.310 1.00 84.19 114 VAL A CA 1
ATOM 873 C C . VAL A 1 114 ? -0.622 8.167 19.757 1.00 84.19 114 VAL A C 1
ATOM 875 O O . VAL A 1 114 ? -1.581 7.880 20.470 1.00 84.19 114 VAL A O 1
ATOM 878 N N . GLU A 1 115 ? 0.353 8.980 20.170 1.00 84.50 115 GLU A N 1
ATOM 879 C CA . GLU A 1 115 ? 0.393 9.587 21.506 1.00 84.50 115 GLU A CA 1
ATOM 880 C C . GLU A 1 115 ? -0.801 10.515 21.759 1.00 84.50 115 GLU A C 1
ATOM 882 O O . GLU A 1 115 ? -1.362 10.515 22.854 1.00 84.50 115 GLU A O 1
ATOM 887 N N . PHE A 1 116 ? -1.221 11.290 20.753 1.00 84.19 116 PHE A N 1
ATOM 888 C CA . PHE A 1 116 ? -2.421 12.121 20.824 1.00 84.19 116 PHE A CA 1
ATOM 889 C C . PHE A 1 116 ? -3.666 11.264 21.061 1.00 84.19 116 PHE A C 1
ATOM 891 O O . PHE A 1 116 ? -4.428 11.545 21.986 1.00 84.19 116 PHE A O 1
ATOM 898 N N . MET A 1 117 ? -3.855 10.204 20.273 1.00 82.06 117 MET A N 1
ATOM 899 C CA . MET A 1 117 ? -5.006 9.317 20.420 1.00 82.06 117 MET A CA 1
ATOM 900 C C . MET A 1 117 ? -5.031 8.667 21.809 1.00 82.06 117 MET A C 1
ATOM 902 O O . MET A 1 117 ? -6.056 8.739 22.474 1.00 82.06 117 MET A O 1
ATOM 906 N N . GLN A 1 118 ? -3.896 8.159 22.301 1.00 83.06 118 GLN A N 1
ATOM 907 C CA . GLN A 1 118 ? -3.784 7.563 23.642 1.00 83.06 118 GLN A CA 1
ATOM 908 C C . GLN A 1 118 ? -4.018 8.581 24.774 1.00 83.06 118 GLN A C 1
ATOM 910 O O . GLN A 1 118 ? -4.686 8.290 25.763 1.00 83.06 118 GLN A O 1
ATOM 915 N N . LYS A 1 119 ? -3.496 9.809 24.643 1.00 81.50 119 LYS A N 1
ATOM 916 C CA . LYS A 1 119 ? -3.671 10.889 25.634 1.00 81.50 119 LYS A CA 1
ATOM 917 C C . LYS A 1 119 ? -5.140 11.309 25.787 1.00 81.50 119 LYS A C 1
ATOM 919 O O . LYS A 1 119 ? -5.547 11.738 26.873 1.00 81.50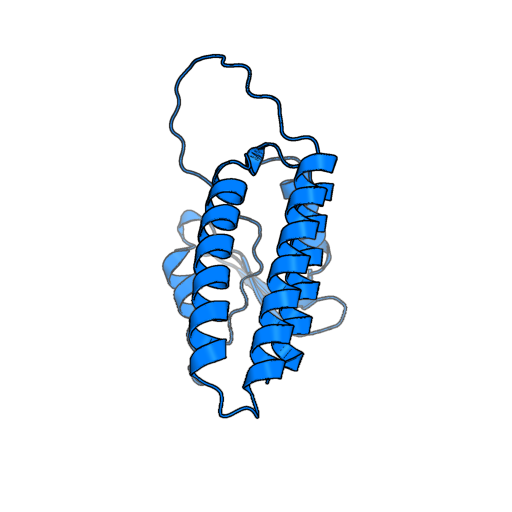 119 LYS A O 1
ATOM 924 N N . TYR A 1 120 ? -5.924 11.219 24.714 1.00 77.44 120 TYR A N 1
ATOM 925 C CA . TYR A 1 120 ? -7.327 11.640 24.676 1.00 77.44 120 TYR A CA 1
ATOM 926 C C . TYR A 1 120 ? -8.346 10.491 24.678 1.00 77.44 120 TYR A C 1
ATOM 928 O O . TYR A 1 120 ? -9.538 10.763 24.778 1.00 77.44 120 TYR A O 1
ATOM 936 N N . GLU A 1 121 ? -7.908 9.231 24.653 1.00 73.12 121 GLU A N 1
ATOM 937 C CA . GLU A 1 121 ? -8.782 8.049 24.718 1.00 73.12 121 GLU A CA 1
ATOM 938 C C . GLU A 1 121 ? -9.623 8.018 26.007 1.00 73.12 121 GLU A C 1
ATOM 940 O O . GLU A 1 121 ? -10.833 7.799 25.963 1.00 73.12 121 GLU A O 1
ATOM 945 N N . ASP A 1 122 ? -9.000 8.356 27.140 1.00 67.69 122 ASP A N 1
ATOM 946 C CA . ASP A 1 122 ? -9.631 8.354 28.467 1.00 67.69 122 ASP A CA 1
ATOM 947 C C . ASP A 1 122 ? -9.867 9.761 29.052 1.00 67.69 122 ASP A C 1
ATOM 949 O O . ASP A 1 122 ? -10.399 9.900 30.161 1.00 67.69 122 ASP A O 1
ATOM 953 N N . SER A 1 123 ? -9.461 10.834 28.358 1.00 62.06 123 SER A N 1
ATOM 954 C CA . SER A 1 123 ? -9.534 12.195 28.904 1.00 62.06 123 SER A CA 1
ATOM 955 C C . SER A 1 123 ? -10.704 13.007 28.337 1.00 62.06 123 SER A C 1
ATOM 957 O O . SER A 1 123 ? -10.872 13.188 27.138 1.00 62.06 123 SER A O 1
ATOM 959 N N . GLY A 1 124 ? -11.528 13.562 29.232 1.00 61.06 124 GLY A N 1
ATOM 960 C CA . GLY A 1 124 ? -12.652 14.440 28.877 1.00 61.06 124 GLY A CA 1
ATOM 961 C C . GLY A 1 124 ? -12.254 15.884 28.541 1.00 61.06 124 GLY A C 1
ATOM 962 O O . GLY A 1 124 ? -13.126 16.754 28.497 1.00 61.06 124 GLY A O 1
ATOM 963 N N . ASP A 1 125 ? -10.960 16.175 28.363 1.00 69.00 125 ASP A N 1
ATOM 964 C CA . ASP A 1 125 ? -10.461 17.534 28.126 1.00 69.00 125 ASP A CA 1
ATOM 965 C C . ASP A 1 125 ? -10.475 17.888 26.633 1.00 69.00 125 ASP A C 1
ATOM 967 O O . ASP A 1 125 ? -9.454 17.990 25.948 1.00 69.00 125 ASP A O 1
ATOM 971 N N . THR A 1 126 ? -11.686 18.109 26.129 1.00 65.81 126 THR A N 1
ATOM 972 C CA . THR A 1 126 ? -11.942 18.461 24.729 1.00 65.81 126 THR A CA 1
ATOM 973 C C . THR A 1 126 ? -11.324 19.799 24.311 1.00 65.81 126 THR A C 1
ATOM 975 O O . THR A 1 126 ? -11.181 20.045 23.117 1.00 65.81 126 THR A O 1
ATOM 978 N N . THR A 1 127 ? -10.972 20.684 25.254 1.00 73.38 127 THR A N 1
ATOM 979 C CA . THR A 1 127 ? -10.413 22.013 24.934 1.00 73.38 127 THR A CA 1
ATOM 980 C C . THR A 1 127 ? -8.947 21.904 24.526 1.00 73.38 127 THR A C 1
ATOM 982 O O . THR A 1 127 ? -8.555 22.461 23.500 1.00 73.38 127 THR A O 1
ATOM 985 N N . SER A 1 128 ? -8.158 21.138 25.285 1.00 75.69 128 SER A N 1
ATOM 986 C CA . SER A 1 128 ? -6.764 20.821 24.948 1.00 75.69 128 SER A CA 1
ATOM 987 C C . SER A 1 128 ? -6.678 19.990 23.658 1.00 75.69 128 SER A C 1
ATOM 989 O O . SER A 1 128 ? -5.833 20.252 22.803 1.00 75.69 128 SER A O 1
ATOM 991 N N . MET A 1 129 ? -7.636 19.077 23.452 1.00 76.50 129 MET A N 1
ATOM 992 C CA . MET A 1 129 ? -7.735 18.246 22.246 1.00 76.50 129 MET A CA 1
ATOM 993 C C . MET A 1 129 ? -7.929 19.071 20.965 1.00 76.50 129 MET A C 1
ATOM 995 O O . MET A 1 129 ? -7.353 18.755 19.927 1.00 76.50 129 MET A O 1
ATOM 999 N N . LEU A 1 130 ? -8.718 20.150 21.029 1.00 78.81 130 LEU A N 1
ATOM 1000 C CA . LEU A 1 130 ? -9.030 20.997 19.873 1.00 78.81 130 LEU A CA 1
ATOM 1001 C C . LEU A 1 130 ? -7.835 21.865 19.449 1.00 78.81 130 LEU A C 1
ATOM 1003 O O . LEU A 1 130 ? -7.623 22.084 18.256 1.00 78.81 130 LEU A O 1
ATOM 1007 N N . ALA A 1 131 ? -7.042 22.329 20.421 1.00 82.62 131 ALA A N 1
ATOM 1008 C CA . ALA A 1 131 ? -5.793 23.041 20.163 1.00 82.62 131 ALA A CA 1
ATOM 1009 C C . ALA A 1 131 ? -4.734 22.108 19.550 1.00 82.62 131 ALA A C 1
ATOM 1011 O O . ALA A 1 131 ? -4.187 22.425 18.492 1.00 82.62 131 ALA A O 1
ATOM 1012 N N . ASP A 1 132 ? -4.517 20.938 20.161 1.00 76.31 132 ASP A N 1
ATOM 1013 C CA . ASP A 1 132 ? -3.555 19.933 19.690 1.00 76.31 132 ASP A CA 1
ATOM 1014 C C . ASP A 1 132 ? -3.935 19.410 18.284 1.00 76.31 132 ASP A C 1
ATOM 1016 O O . ASP A 1 132 ? -3.081 19.297 17.402 1.00 76.31 132 ASP A O 1
ATOM 1020 N N . TYR A 1 133 ? -5.230 19.192 18.015 1.00 80.31 133 TYR A N 1
ATOM 1021 C CA . TYR A 1 133 ? -5.724 18.792 16.691 1.00 80.31 133 TYR A CA 1
ATOM 1022 C C . TYR A 1 133 ? -5.474 19.857 15.612 1.00 80.31 133 TYR A C 1
ATOM 1024 O O . TYR A 1 133 ? -5.104 19.529 14.484 1.00 80.31 133 TYR A O 1
ATOM 1032 N N . GLY A 1 134 ? -5.630 21.143 15.948 1.00 81.62 134 GLY A N 1
ATOM 1033 C CA . GLY A 1 134 ? -5.321 22.245 15.034 1.00 81.62 134 GLY A CA 1
ATOM 1034 C C . GLY A 1 134 ? -3.848 22.261 14.614 1.00 81.62 134 GLY A C 1
ATOM 1035 O O . GLY A 1 134 ? -3.546 22.418 13.429 1.00 81.62 134 GLY A O 1
ATOM 1036 N N . SER A 1 135 ? -2.934 22.030 15.561 1.00 80.75 135 SER A N 1
ATOM 1037 C CA . SER A 1 135 ? -1.505 21.861 15.269 1.00 80.75 135 SER A CA 1
ATOM 1038 C C . SER A 1 135 ? -1.235 20.628 14.401 1.00 80.75 135 SER A C 1
ATOM 1040 O O . SER A 1 135 ? -0.429 20.699 13.473 1.00 80.75 135 SER A O 1
ATOM 1042 N N . MET A 1 136 ? -1.958 19.531 14.630 1.00 79.94 136 MET A N 1
ATOM 1043 C CA . MET A 1 136 ? -1.820 18.298 13.853 1.00 79.94 136 MET A CA 1
ATOM 1044 C C . MET A 1 136 ? -2.288 18.461 12.396 1.00 79.94 136 MET A C 1
ATOM 1046 O O . MET A 1 136 ? -1.617 17.990 11.480 1.00 79.94 136 MET A O 1
ATOM 1050 N N . MET A 1 137 ? -3.377 19.203 12.147 1.00 80.75 137 MET A N 1
ATOM 1051 C CA . MET A 1 137 ? -3.811 19.541 10.781 1.00 80.75 137 MET A CA 1
ATOM 1052 C C . MET A 1 137 ? -2.801 20.432 10.042 1.00 80.75 137 MET A C 1
ATOM 1054 O O . MET A 1 137 ? -2.607 20.264 8.837 1.00 80.75 137 MET A O 1
ATOM 1058 N N . GLN A 1 138 ? -2.154 21.374 10.739 1.00 84.69 138 GLN A N 1
ATOM 1059 C CA . GLN A 1 138 ? -1.095 22.197 10.141 1.00 84.69 138 GLN A CA 1
ATOM 1060 C C . GLN A 1 138 ? 0.112 21.341 9.753 1.00 84.69 138 GLN A C 1
ATOM 1062 O O . GLN A 1 138 ? 0.555 21.399 8.607 1.00 84.69 138 GLN A O 1
ATOM 1067 N N . GLN A 1 139 ? 0.574 20.480 10.663 1.00 79.44 139 GLN A N 1
ATOM 1068 C CA . GLN A 1 139 ? 1.669 19.551 10.386 1.00 79.44 139 GLN A CA 1
ATOM 1069 C C . GLN A 1 139 ? 1.345 18.604 9.229 1.00 79.44 139 GLN A C 1
ATOM 1071 O O . GLN A 1 139 ? 2.205 18.378 8.385 1.00 79.44 139 GLN A O 1
ATOM 1076 N N . TYR A 1 140 ? 0.108 18.107 9.135 1.00 79.25 140 TYR A N 1
ATOM 1077 C CA . TYR A 1 140 ? -0.333 17.294 8.001 1.00 79.25 140 TYR A CA 1
ATOM 1078 C C . TYR A 1 140 ? -0.213 18.050 6.669 1.00 79.25 140 TYR A C 1
ATOM 1080 O O . TYR A 1 140 ? 0.294 17.503 5.694 1.00 79.25 140 TYR A O 1
ATOM 1088 N N . SER A 1 141 ? -0.619 19.325 6.619 1.00 81.44 141 SER A N 1
ATOM 1089 C CA . SER A 1 141 ? -0.481 20.139 5.402 1.00 81.44 141 SER A CA 1
ATOM 1090 C C . SER A 1 141 ? 0.977 20.417 5.033 1.00 81.44 141 SER A C 1
ATOM 1092 O O . SER A 1 141 ? 1.295 20.525 3.848 1.00 81.44 141 SER A O 1
ATOM 1094 N N . ASP A 1 142 ? 1.865 20.559 6.014 1.00 81.62 142 ASP A N 1
ATOM 1095 C CA . ASP A 1 142 ? 3.296 20.737 5.763 1.00 81.62 142 ASP A CA 1
ATOM 1096 C C . ASP A 1 142 ? 3.948 19.434 5.293 1.00 81.62 142 ASP A C 1
ATOM 1098 O O . ASP A 1 142 ? 4.779 19.459 4.389 1.00 81.62 142 ASP A O 1
ATOM 1102 N N . TRP A 1 143 ? 3.534 18.293 5.848 1.00 80.50 143 TRP A N 1
ATOM 1103 C CA . TRP A 1 143 ? 3.974 16.973 5.402 1.00 80.50 143 TRP A CA 1
ATOM 1104 C C . TRP A 1 143 ? 3.479 16.632 4.000 1.00 80.50 143 TRP A C 1
ATOM 1106 O O . TRP A 1 143 ? 4.277 16.167 3.197 1.00 80.50 143 TRP A O 1
ATOM 1116 N N . SER A 1 144 ? 2.220 16.936 3.675 1.00 79.69 144 SER A N 1
ATOM 1117 C CA . SER A 1 144 ? 1.674 16.753 2.325 1.00 79.69 144 SER A CA 1
ATOM 1118 C C . SER A 1 144 ? 2.530 17.465 1.280 1.00 79.69 144 SER A C 1
ATOM 1120 O O . SER A 1 144 ? 2.955 16.829 0.328 1.00 79.69 144 SER A O 1
ATOM 1122 N N . LYS A 1 145 ? 2.870 18.746 1.498 1.00 83.81 145 LYS A N 1
ATOM 1123 C CA . LYS A 1 145 ? 3.719 19.497 0.556 1.00 83.81 145 LYS A CA 1
ATOM 1124 C C . LYS A 1 145 ? 5.106 18.879 0.417 1.00 83.81 145 LYS A C 1
ATOM 1126 O O . LYS A 1 145 ? 5.603 18.746 -0.688 1.00 83.81 145 LYS A O 1
ATOM 1131 N N . LYS A 1 146 ? 5.719 18.470 1.534 1.00 81.25 146 LYS A N 1
ATOM 1132 C CA . LYS A 1 146 ? 7.041 17.836 1.493 1.00 81.25 146 LYS A CA 1
ATOM 1133 C C . LYS A 1 146 ? 7.035 16.516 0.726 1.00 81.25 146 LYS A C 1
ATOM 1135 O O . LYS A 1 146 ? 8.063 16.184 0.162 1.00 81.25 146 LYS A O 1
ATOM 1140 N N . PHE A 1 147 ? 5.929 15.771 0.746 1.00 79.25 147 PHE A N 1
ATOM 1141 C CA . PHE A 1 147 ? 5.761 14.563 -0.063 1.00 79.25 147 PHE A CA 1
ATOM 1142 C C . PHE A 1 147 ? 5.480 14.892 -1.532 1.00 79.25 147 PHE A C 1
ATOM 1144 O O . PHE A 1 147 ? 6.067 14.251 -2.391 1.00 79.25 147 PHE A O 1
ATOM 1151 N N . ASP A 1 148 ? 4.661 15.906 -1.824 1.00 80.25 148 ASP A N 1
ATOM 1152 C CA . ASP A 1 148 ? 4.415 16.366 -3.201 1.00 80.25 148 ASP A CA 1
ATOM 1153 C C . ASP A 1 148 ? 5.706 16.863 -3.882 1.00 80.25 148 ASP A C 1
ATOM 1155 O O . ASP A 1 148 ? 5.876 16.712 -5.090 1.00 80.25 148 ASP A O 1
ATOM 1159 N N . ASP A 1 149 ? 6.622 17.440 -3.099 1.00 80.19 149 ASP A N 1
ATOM 1160 C CA . ASP A 1 149 ? 7.938 17.891 -3.557 1.00 80.19 149 ASP A CA 1
ATOM 1161 C C . ASP A 1 149 ? 8.933 16.727 -3.767 1.00 80.19 149 ASP A C 1
ATOM 1163 O O . ASP A 1 149 ? 9.996 16.930 -4.363 1.00 80.19 149 ASP A O 1
ATOM 1167 N N . VAL A 1 150 ? 8.633 15.511 -3.285 1.00 77.62 150 VAL A N 1
ATOM 1168 C CA . VAL A 1 150 ? 9.468 14.335 -3.561 1.00 77.62 150 VAL A CA 1
ATOM 1169 C C . VAL A 1 150 ? 9.202 13.854 -4.974 1.00 77.62 150 VAL A C 1
ATOM 1171 O O . VAL A 1 150 ? 8.121 13.372 -5.302 1.00 77.62 150 VAL A O 1
ATOM 1174 N N . ASP A 1 151 ? 10.245 13.877 -5.795 1.00 76.44 151 ASP A N 1
ATOM 1175 C CA . ASP A 1 151 ? 10.235 13.141 -7.049 1.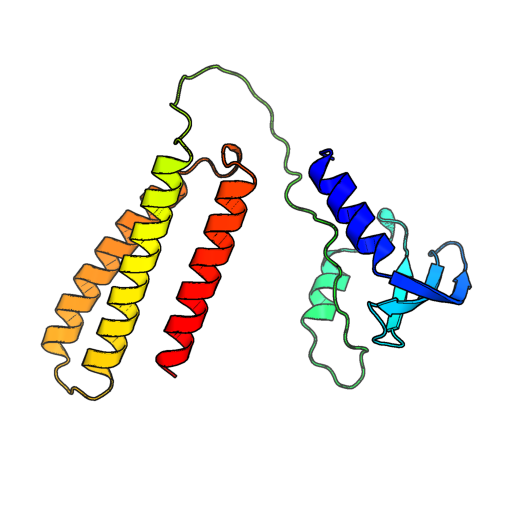00 76.44 151 ASP A CA 1
ATOM 1176 C C . ASP A 1 151 ? 10.383 11.638 -6.766 1.00 76.44 151 ASP A C 1
ATOM 1178 O O . ASP A 1 151 ? 11.492 11.103 -6.689 1.00 76.44 151 ASP A O 1
ATOM 1182 N N . GLU A 1 152 ? 9.253 10.947 -6.611 1.00 66.81 152 GLU A N 1
ATOM 1183 C CA . GLU A 1 152 ? 9.200 9.497 -6.382 1.00 66.81 152 GLU A CA 1
ATOM 1184 C C . GLU A 1 152 ? 9.901 8.694 -7.492 1.00 66.81 152 GLU A C 1
ATOM 1186 O O . GLU A 1 152 ? 10.393 7.592 -7.243 1.00 66.81 152 GLU A O 1
ATOM 1191 N N . SER A 1 153 ? 10.006 9.252 -8.706 1.00 70.62 153 SER A N 1
ATOM 1192 C CA . SER A 1 153 ? 10.696 8.616 -9.834 1.00 70.62 153 SER A CA 1
ATOM 1193 C C . SER A 1 153 ? 12.224 8.695 -9.731 1.00 70.62 153 SER A C 1
ATOM 1195 O O . SER A 1 153 ? 12.926 7.905 -10.368 1.00 70.62 153 SER A O 1
ATOM 1197 N N . SER A 1 154 ? 12.734 9.603 -8.889 1.00 68.56 154 SER A N 1
ATOM 1198 C CA . SER A 1 154 ? 14.160 9.750 -8.576 1.00 68.56 154 SER A CA 1
ATOM 1199 C C . SER A 1 154 ? 14.641 8.819 -7.454 1.00 68.56 154 SER A C 1
ATOM 1201 O O . SER A 1 154 ? 15.850 8.694 -7.236 1.00 68.56 154 SER A O 1
ATOM 1203 N N . LEU A 1 155 ? 13.720 8.141 -6.756 1.00 69.81 155 LEU A N 1
ATOM 1204 C CA . LEU A 1 155 ? 14.041 7.280 -5.621 1.00 69.81 155 LEU A CA 1
ATOM 1205 C C . LEU A 1 155 ? 14.740 5.990 -6.051 1.00 69.81 155 LEU A C 1
ATOM 1207 O O . LEU A 1 155 ? 14.385 5.343 -7.039 1.00 69.81 155 LEU A O 1
ATOM 1211 N N . SER A 1 156 ? 15.728 5.580 -5.256 1.00 77.88 156 SER A N 1
ATOM 1212 C CA . SER A 1 156 ? 16.377 4.286 -5.440 1.00 77.88 156 SER A CA 1
ATOM 1213 C C . SER A 1 156 ? 15.491 3.143 -4.932 1.00 77.88 156 SER A C 1
ATOM 1215 O O . SER A 1 156 ? 14.609 3.337 -4.095 1.00 77.88 156 SER A O 1
ATOM 1217 N N . ALA A 1 157 ? 15.764 1.917 -5.386 1.00 77.06 157 ALA A N 1
ATOM 1218 C CA . ALA A 1 157 ? 15.085 0.726 -4.868 1.00 77.06 157 ALA A CA 1
ATOM 1219 C C . ALA A 1 157 ? 15.256 0.574 -3.341 1.00 77.06 157 ALA A C 1
ATOM 1221 O O . ALA A 1 157 ? 14.333 0.134 -2.658 1.00 77.06 157 ALA A O 1
ATOM 1222 N N . ASP A 1 158 ? 16.408 0.989 -2.802 1.00 77.38 158 ASP A N 1
ATOM 1223 C CA . ASP A 1 158 ? 16.680 0.973 -1.361 1.00 77.38 158 ASP A CA 1
ATOM 1224 C C . ASP A 1 158 ? 15.826 2.004 -0.604 1.00 77.38 158 ASP A C 1
ATOM 1226 O O . ASP A 1 158 ? 15.434 1.768 0.538 1.00 77.38 158 ASP A O 1
ATOM 1230 N N . ASP A 1 159 ? 15.527 3.147 -1.223 1.00 78.62 159 ASP A N 1
ATOM 1231 C CA . ASP A 1 159 ? 14.678 4.186 -0.630 1.00 78.62 159 ASP A CA 1
ATOM 1232 C C . ASP A 1 159 ? 13.200 3.787 -0.672 1.00 78.62 159 ASP A C 1
ATOM 1234 O O . ASP A 1 159 ? 12.485 3.951 0.315 1.00 78.62 159 ASP A O 1
ATOM 1238 N N . GLN A 1 160 ? 12.753 3.162 -1.762 1.00 73.00 160 GLN A N 1
ATOM 1239 C CA . GLN A 1 160 ? 11.409 2.584 -1.858 1.00 73.00 160 GLN A CA 1
ATOM 1240 C C . GLN A 1 160 ? 11.195 1.460 -0.833 1.00 73.00 160 GLN A C 1
ATOM 1242 O O . GLN A 1 160 ? 10.148 1.398 -0.186 1.00 73.00 160 GLN A O 1
ATOM 1247 N N . ALA A 1 161 ? 12.196 0.598 -0.627 1.00 82.31 161 ALA A N 1
ATOM 1248 C CA . ALA A 1 161 ? 12.154 -0.401 0.437 1.00 82.31 161 ALA A CA 1
ATOM 1249 C C . ALA A 1 161 ? 12.045 0.264 1.821 1.00 82.31 161 ALA A C 1
ATOM 1251 O O . ALA A 1 161 ? 11.220 -0.149 2.637 1.00 82.31 161 ALA A O 1
ATOM 1252 N N . TYR A 1 162 ? 12.805 1.339 2.061 1.00 82.88 162 TYR A N 1
ATOM 1253 C CA . TYR A 1 162 ? 12.740 2.095 3.314 1.00 82.88 162 TYR A CA 1
ATOM 1254 C C . TYR A 1 162 ? 11.360 2.719 3.564 1.00 82.88 162 TYR A C 1
ATOM 1256 O O . TYR A 1 162 ? 10.849 2.664 4.683 1.00 82.88 162 TYR A O 1
ATOM 1264 N N . TYR A 1 163 ? 10.722 3.259 2.524 1.00 83.00 163 TYR A N 1
ATOM 1265 C CA . TYR A 1 163 ? 9.345 3.752 2.597 1.00 83.00 163 TYR A CA 1
ATOM 1266 C C . TYR A 1 163 ? 8.380 2.657 3.075 1.00 83.00 163 TYR A C 1
ATOM 1268 O O . TYR A 1 163 ? 7.610 2.877 4.011 1.00 83.00 163 TYR A O 1
ATOM 1276 N N . LEU A 1 164 ? 8.453 1.458 2.487 1.00 83.75 164 LEU A N 1
ATOM 1277 C CA . LEU A 1 164 ? 7.596 0.330 2.866 1.00 83.75 164 LEU A CA 1
ATOM 1278 C C . LEU A 1 164 ? 7.836 -0.125 4.313 1.00 83.75 164 LEU A C 1
ATOM 1280 O O . LEU A 1 164 ? 6.878 -0.431 5.025 1.00 83.75 164 LEU A O 1
ATOM 1284 N N . GLU A 1 165 ? 9.089 -0.134 4.776 1.00 86.25 165 GLU A N 1
ATOM 1285 C CA . GLU A 1 165 ? 9.412 -0.441 6.175 1.00 86.25 165 GLU A CA 1
ATOM 1286 C C . GLU A 1 165 ? 8.796 0.573 7.143 1.00 86.25 165 GLU A C 1
ATOM 1288 O O . GLU A 1 165 ? 8.198 0.185 8.149 1.00 86.25 165 GLU A O 1
ATOM 1293 N N . VAL A 1 166 ? 8.917 1.867 6.835 1.00 86.56 166 VAL A N 1
ATOM 1294 C CA . VAL A 1 166 ? 8.348 2.953 7.646 1.00 86.56 166 VAL A CA 1
ATOM 1295 C C . VAL A 1 166 ? 6.826 2.845 7.693 1.00 86.56 166 VAL A C 1
ATOM 1297 O O . VAL A 1 166 ? 6.247 2.896 8.778 1.00 86.56 166 VAL A O 1
ATOM 1300 N N . GLN A 1 167 ? 6.172 2.601 6.554 1.00 80.56 167 GLN A N 1
ATOM 1301 C CA . GLN A 1 167 ? 4.727 2.357 6.501 1.00 80.56 167 GLN A CA 1
ATOM 1302 C C . GLN A 1 167 ? 4.320 1.144 7.347 1.00 80.56 167 GLN A C 1
ATOM 1304 O O . GLN A 1 167 ? 3.334 1.205 8.081 1.00 80.56 167 GLN A O 1
ATOM 1309 N N . GLY A 1 168 ? 5.104 0.062 7.317 1.00 86.94 168 GLY A N 1
ATOM 1310 C CA . GLY A 1 168 ? 4.889 -1.109 8.167 1.00 86.94 168 GLY A CA 1
ATOM 1311 C C . GLY A 1 168 ? 4.974 -0.783 9.661 1.00 86.94 168 GLY A C 1
ATOM 1312 O O . GLY A 1 168 ? 4.088 -1.168 10.427 1.00 86.94 168 GLY A O 1
ATOM 1313 N N . ARG A 1 169 ? 5.994 -0.020 10.080 1.00 86.44 169 ARG A N 1
ATOM 1314 C CA . ARG A 1 169 ? 6.151 0.426 11.478 1.00 86.44 169 ARG A CA 1
ATOM 1315 C C . ARG A 1 169 ? 4.997 1.320 11.925 1.00 86.44 169 ARG A C 1
ATOM 1317 O O . ARG A 1 169 ? 4.465 1.137 13.019 1.00 86.44 169 ARG A O 1
ATOM 1324 N N . VAL A 1 170 ? 4.580 2.255 11.074 1.00 86.75 170 VAL A N 1
ATOM 1325 C CA . VAL A 1 170 ? 3.436 3.141 11.327 1.00 86.75 170 VAL A CA 1
ATOM 1326 C C . VAL A 1 170 ? 2.136 2.344 11.448 1.00 86.75 170 VAL A C 1
ATOM 1328 O O . VAL A 1 170 ? 1.395 2.534 12.411 1.00 86.75 170 VAL A O 1
ATOM 1331 N N . ALA A 1 171 ? 1.867 1.421 10.522 1.00 85.19 171 ALA A N 1
ATOM 1332 C CA . ALA A 1 171 ? 0.676 0.575 10.560 1.00 85.19 171 ALA A CA 1
ATOM 1333 C C . ALA A 1 171 ? 0.625 -0.283 11.833 1.00 85.19 171 ALA A C 1
ATOM 1335 O O . ALA A 1 171 ? -0.431 -0.404 12.457 1.00 85.19 171 ALA A O 1
ATOM 1336 N N . GLN A 1 172 ? 1.770 -0.823 12.260 1.00 84.38 172 GLN A N 1
ATOM 1337 C CA . GLN A 1 172 ? 1.875 -1.558 13.516 1.00 84.38 172 GLN A CA 1
ATOM 1338 C C . GLN A 1 172 ? 1.526 -0.672 14.720 1.00 84.38 172 GLN A C 1
ATOM 1340 O O . GLN A 1 172 ? 0.721 -1.077 15.552 1.00 84.38 172 GLN A O 1
ATOM 1345 N N . LYS A 1 173 ? 2.036 0.560 14.786 1.00 84.25 173 LYS A N 1
ATOM 1346 C CA . LYS A 1 173 ? 1.716 1.507 15.870 1.00 84.25 173 LYS A CA 1
ATOM 1347 C C . LYS A 1 173 ? 0.247 1.923 15.887 1.00 84.25 173 LYS A C 1
ATOM 1349 O O . LYS A 1 173 ? -0.346 2.026 16.951 1.00 84.25 173 LYS A O 1
ATOM 1354 N N . LEU A 1 174 ? -0.365 2.120 14.720 1.00 80.00 174 LEU A N 1
ATOM 1355 C CA . LEU A 1 174 ? -1.798 2.420 14.628 1.00 80.00 174 LEU A CA 1
ATOM 1356 C C . LEU A 1 174 ? -2.671 1.269 15.144 1.00 80.00 174 LEU A C 1
ATOM 1358 O O . LEU A 1 174 ? -3.758 1.518 15.658 1.00 80.00 174 LEU A O 1
ATOM 1362 N N . SER A 1 175 ? -2.202 0.022 15.039 1.00 81.75 175 SER A N 1
ATOM 1363 C CA . SER A 1 175 ? -2.913 -1.129 15.608 1.00 81.75 175 SER A CA 1
ATOM 1364 C C . SER A 1 175 ? -2.900 -1.161 17.140 1.00 81.75 175 SER A C 1
ATOM 1366 O O . SER A 1 175 ? -3.763 -1.797 17.732 1.00 81.75 175 SER A O 1
ATOM 1368 N N . GLU A 1 176 ? -1.972 -0.447 17.786 1.00 78.56 176 GLU A N 1
ATOM 1369 C CA . GLU A 1 176 ? -1.888 -0.350 19.251 1.00 78.56 176 GLU A CA 1
ATOM 1370 C C . GLU A 1 176 ? -2.928 0.615 19.851 1.00 78.56 176 GLU A C 1
ATOM 1372 O O . GLU A 1 176 ? -3.073 0.662 21.068 1.00 78.56 176 GLU A O 1
ATOM 1377 N N . ILE A 1 177 ? -3.641 1.381 19.015 1.00 73.25 177 ILE A N 1
ATOM 1378 C CA . ILE A 1 177 ? -4.691 2.341 19.410 1.00 73.25 177 ILE A CA 1
ATOM 1379 C C . ILE A 1 177 ? -6.108 1.725 19.275 1.00 73.25 177 ILE A C 1
ATOM 1381 O O . ILE A 1 177 ? -7.103 2.444 19.331 1.00 73.25 177 ILE A O 1
ATOM 1385 N N . GLN A 1 178 ? -6.230 0.422 18.987 1.00 54.97 178 GLN A N 1
ATOM 1386 C CA . GLN A 1 178 ? -7.523 -0.261 18.790 1.00 54.97 178 GLN A CA 1
ATOM 1387 C C . GLN A 1 178 ? -8.037 -0.972 20.039 1.00 54.97 178 GLN A C 1
ATOM 1389 O O . GLN A 1 178 ? -7.215 -1.576 20.764 1.00 54.97 178 GLN A O 1
#

Radius of gyration: 22.82 Å; chains: 1; bounding box: 40×53×56 Å